Protein AF-A0A5E6NFT3-F1 (afdb_monomer_lite)

pLDDT: mean 88.53, std 16.0, range [32.94, 97.81]

Secondary structure (DSSP, 8-state):
-EEEEEEEEEEEEETTEEEEEEEEEEEEEEEETTEEEEEEEEEEEEETTTTEEEEEEEEEEETTS-BPPPEE-----------

Radius of gyration: 16.76 Å; chains: 1; bounding box: 37×32×48 Å

Structure (mmCIF, N/CA/C/O backbone):
data_AF-A0A5E6NFT3-F1
#
_entry.id   AF-A0A5E6NFT3-F1
#
loop_
_atom_site.group_PDB
_atom_site.id
_atom_site.type_symbol
_atom_site.label_atom_id
_atom_site.label_alt_id
_atom_site.label_comp_id
_atom_site.label_asym_id
_atom_site.label_entity_id
_atom_site.label_seq_id
_atom_site.pdbx_PDB_ins_code
_atom_site.Cartn_x
_atom_site.Cartn_y
_atom_site.Cartn_z
_atom_site.occupancy
_atom_site.B_iso_or_equiv
_atom_site.auth_seq_i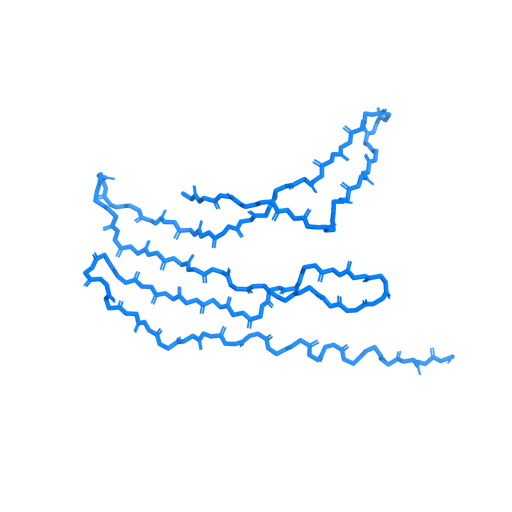d
_atom_site.auth_comp_id
_atom_site.auth_asym_id
_atom_site.auth_atom_id
_atom_site.pdbx_PDB_model_num
ATOM 1 N N . MET A 1 1 ? 6.143 5.251 -4.271 1.00 89.25 1 MET A N 1
ATOM 2 C CA . MET A 1 1 ? 4.911 4.654 -3.697 1.00 89.25 1 MET A CA 1
ATOM 3 C C . MET A 1 1 ? 3.990 5.782 -3.275 1.00 89.25 1 MET A C 1
ATOM 5 O O . MET A 1 1 ? 4.505 6.820 -2.875 1.00 89.25 1 MET A O 1
ATOM 9 N N . THR A 1 2 ? 2.674 5.593 -3.340 1.00 93.56 2 THR A N 1
ATOM 10 C CA . THR A 1 2 ? 1.702 6.602 -2.884 1.00 93.56 2 THR A CA 1
ATOM 11 C C . THR A 1 2 ? 0.735 6.025 -1.858 1.00 93.56 2 THR A C 1
ATOM 13 O O . THR A 1 2 ? 0.494 4.816 -1.820 1.00 93.56 2 THR A O 1
ATOM 16 N N . TYR A 1 3 ? 0.182 6.901 -1.022 1.00 94.88 3 TYR A N 1
ATOM 17 C CA . TYR A 1 3 ? -0.731 6.539 0.054 1.00 94.88 3 TYR A CA 1
ATOM 18 C C . TYR A 1 3 ? -2.069 7.262 -0.096 1.00 94.88 3 TYR A C 1
ATOM 20 O O . TYR A 1 3 ? -2.116 8.399 -0.557 1.00 94.88 3 TYR A O 1
ATOM 28 N N . ALA A 1 4 ? -3.139 6.613 0.350 1.00 94.31 4 ALA A N 1
ATOM 29 C CA . ALA A 1 4 ? -4.489 7.159 0.415 1.00 94.31 4 ALA A CA 1
ATOM 30 C C . ALA A 1 4 ? -5.043 7.047 1.839 1.00 94.31 4 ALA A C 1
ATOM 32 O O . ALA A 1 4 ? -4.582 6.226 2.633 1.00 94.31 4 ALA A O 1
ATOM 33 N N . ASP A 1 5 ? -6.046 7.854 2.169 1.00 95.19 5 ASP A N 1
ATOM 34 C CA . ASP A 1 5 ? -6.792 7.706 3.419 1.00 95.19 5 ASP A CA 1
ATOM 35 C C . ASP A 1 5 ? -7.494 6.346 3.520 1.00 95.19 5 ASP A C 1
ATOM 37 O O . ASP A 1 5 ? -7.804 5.692 2.519 1.00 95.19 5 ASP A O 1
ATOM 41 N N . ARG A 1 6 ? -7.719 5.899 4.758 1.00 93.81 6 ARG A N 1
ATOM 42 C CA . ARG A 1 6 ? -8.473 4.675 5.061 1.00 93.81 6 ARG A CA 1
ATOM 43 C C . ARG A 1 6 ? -9.599 4.964 6.045 1.00 93.81 6 ARG A C 1
ATOM 45 O O . ARG A 1 6 ? -9.388 5.573 7.091 1.00 93.81 6 ARG A O 1
ATOM 52 N N . ASN A 1 7 ? -10.786 4.468 5.711 1.00 91.06 7 ASN A N 1
ATOM 53 C CA . ASN A 1 7 ? -12.008 4.688 6.485 1.00 91.06 7 ASN A CA 1
ATOM 54 C C . ASN A 1 7 ? -12.041 3.837 7.769 1.00 91.06 7 ASN A C 1
ATOM 56 O O . ASN A 1 7 ? -12.691 4.207 8.739 1.00 91.06 7 ASN A O 1
ATOM 60 N N . ASP A 1 8 ? -11.314 2.720 7.790 1.00 91.56 8 ASP A N 1
ATOM 61 C CA . ASP A 1 8 ? -11.079 1.841 8.938 1.00 91.56 8 ASP A CA 1
ATOM 62 C C . ASP A 1 8 ? -9.785 2.206 9.676 1.00 91.56 8 ASP A C 1
ATOM 64 O O . ASP A 1 8 ? -8.859 1.400 9.787 1.00 91.56 8 ASP A O 1
ATOM 68 N N . THR A 1 9 ? -9.696 3.441 10.178 1.00 92.94 9 THR A N 1
ATOM 69 C CA . THR A 1 9 ? -8.549 3.840 11.006 1.00 92.94 9 THR A CA 1
ATOM 70 C C . THR A 1 9 ? -8.464 2.957 12.251 1.00 92.94 9 THR A C 1
ATOM 72 O O . THR A 1 9 ? -9.401 2.877 13.045 1.00 92.94 9 THR A O 1
ATOM 75 N N . HIS A 1 10 ? -7.313 2.314 12.437 1.00 89.31 10 HIS A N 1
ATOM 76 C CA . HIS A 1 10 ? -7.053 1.425 13.565 1.00 89.31 10 HIS A CA 1
ATOM 77 C C . HIS A 1 10 ? -6.095 2.086 14.556 1.00 89.31 10 HIS A C 1
ATOM 79 O O . HIS A 1 10 ? -5.074 2.646 14.153 1.00 89.31 10 HIS A O 1
ATOM 85 N N . THR A 1 11 ? -6.414 2.001 15.849 1.00 93.25 11 THR A N 1
ATOM 86 C CA . THR A 1 11 ? -5.559 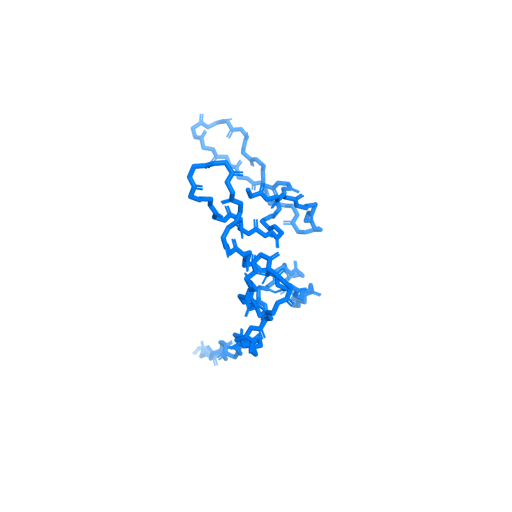2.487 16.940 1.00 93.25 11 THR A CA 1
ATOM 87 C C . THR A 1 11 ? -5.104 1.308 17.787 1.00 93.25 11 THR A C 1
ATOM 89 O O . THR A 1 11 ? -5.924 0.490 18.192 1.00 93.25 11 THR A O 1
ATOM 92 N N . SER A 1 12 ? -3.812 1.235 18.076 1.00 93.81 12 SER A N 1
ATOM 93 C CA . SER A 1 12 ? -3.230 0.304 19.041 1.00 93.81 12 SER A CA 1
ATOM 94 C C . SER A 1 12 ? -2.321 1.055 20.008 1.00 93.81 12 SER A C 1
ATOM 96 O O . SER A 1 12 ? -2.019 2.231 19.810 1.00 93.81 12 SER A O 1
ATOM 98 N N . TYR A 1 13 ? -1.901 0.383 21.075 1.00 95.50 13 TYR A N 1
ATOM 99 C CA . TYR A 1 13 ? -0.938 0.923 22.025 1.00 95.50 13 TYR A CA 1
ATOM 100 C C . TYR A 1 13 ? 0.254 -0.020 22.117 1.00 95.50 13 TYR A C 1
ATOM 102 O O . TYR A 1 13 ? 0.077 -1.232 22.227 1.00 95.50 13 TYR A O 1
ATOM 110 N N . LEU A 1 14 ? 1.460 0.536 22.070 1.00 95.19 14 LEU A N 1
ATOM 111 C CA . LEU A 1 14 ? 2.707 -0.204 22.226 1.00 95.19 14 LEU A CA 1
ATOM 112 C C . LEU A 1 14 ? 3.555 0.496 23.285 1.00 95.19 14 LEU A C 1
ATOM 114 O O . LEU A 1 14 ? 3.865 1.675 23.136 1.00 95.19 14 LEU A O 1
ATOM 118 N N . ALA A 1 15 ? 3.889 -0.216 24.367 1.00 94.94 15 ALA A N 1
ATOM 119 C CA . ALA A 1 15 ? 4.630 0.330 25.511 1.00 94.94 15 ALA A CA 1
ATOM 120 C C . ALA A 1 15 ? 4.047 1.665 26.040 1.00 94.94 15 ALA A C 1
ATOM 122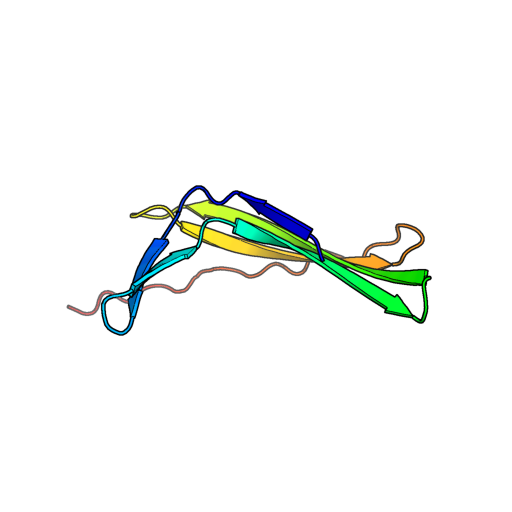 O O . ALA A 1 15 ? 4.773 2.609 26.332 1.00 94.94 15 ALA A O 1
ATOM 123 N N . GLY A 1 16 ? 2.713 1.770 26.091 1.00 94.81 16 GLY A N 1
ATOM 124 C CA . GLY A 1 16 ? 2.001 2.981 26.524 1.00 94.81 16 GLY A CA 1
ATOM 125 C C . GLY A 1 16 ? 1.882 4.087 25.466 1.00 94.81 16 GLY A C 1
ATOM 126 O O . GLY A 1 16 ? 1.100 5.015 25.648 1.00 94.81 16 GLY A O 1
ATOM 127 N N . SER A 1 17 ? 2.577 3.975 24.331 1.00 95.31 17 SER A N 1
ATOM 128 C CA . SER A 1 17 ? 2.473 4.928 23.220 1.00 95.31 17 SER A CA 1
ATOM 129 C C . SER A 1 17 ? 1.326 4.574 22.279 1.00 95.31 17 SER A C 1
ATOM 131 O O . SER A 1 17 ? 1.132 3.409 21.934 1.00 95.31 17 SER A O 1
ATOM 133 N N . LYS A 1 18 ? 0.578 5.585 21.828 1.00 96.06 18 LYS A N 1
ATOM 134 C CA . LYS A 1 18 ? -0.522 5.429 20.869 1.00 96.06 18 LYS A CA 1
ATOM 135 C C . LYS A 1 18 ? 0.024 5.281 19.446 1.00 96.06 18 LYS A C 1
ATOM 137 O O . LYS A 1 18 ? 0.740 6.152 18.963 1.00 96.06 18 LYS A O 1
ATOM 142 N N . LEU A 1 19 ? -0.385 4.225 18.754 1.00 95.94 19 LEU A N 1
ATOM 143 C CA . LEU A 1 19 ? -0.121 3.989 17.337 1.00 95.94 19 LEU A CA 1
ATOM 144 C C . LEU A 1 19 ? -1.431 4.086 16.558 1.00 95.94 19 LEU A C 1
ATOM 146 O O . LEU A 1 19 ? -2.429 3.477 16.939 1.00 95.94 19 LEU A O 1
ATOM 150 N N . GLN A 1 20 ? -1.440 4.843 15.460 1.00 95.19 20 GLN A N 1
ATOM 151 C CA . GLN A 1 20 ? -2.608 4.962 14.587 1.00 95.19 20 GLN A CA 1
ATOM 152 C C . GLN A 1 20 ? -2.239 4.715 13.130 1.00 95.19 20 GLN A C 1
ATOM 154 O O . GLN A 1 20 ? -1.328 5.337 12.590 1.00 95.19 20 GLN A O 1
ATOM 159 N N . GLN A 1 21 ? -2.997 3.837 12.479 1.00 94.75 21 GLN A N 1
ATOM 160 C CA . GLN A 1 21 ? -2.858 3.541 11.060 1.00 94.75 21 GLN A CA 1
ATOM 161 C C . GLN A 1 21 ? -3.964 4.253 10.280 1.00 94.75 21 GLN A C 1
ATOM 163 O O . GLN A 1 21 ? -5.088 3.765 10.184 1.00 94.75 21 GLN A O 1
ATOM 168 N N . THR A 1 22 ? -3.624 5.416 9.723 1.00 95.19 22 THR A N 1
ATOM 169 C CA . THR A 1 22 ? -4.572 6.352 9.088 1.00 95.19 22 THR A CA 1
ATOM 170 C C . THR A 1 22 ? -4.506 6.366 7.560 1.00 95.19 22 THR A C 1
ATOM 172 O O . THR A 1 22 ? -5.433 6.834 6.908 1.00 95.19 22 THR A O 1
ATOM 175 N N . LYS A 1 23 ? -3.439 5.818 6.963 1.00 95.62 23 LYS A N 1
ATOM 176 C CA . LYS A 1 23 ? -3.217 5.799 5.505 1.00 95.62 23 LYS A CA 1
ATOM 177 C C . LYS A 1 23 ? -2.944 4.400 4.994 1.00 95.62 23 LYS A C 1
ATOM 179 O O . LYS A 1 23 ? -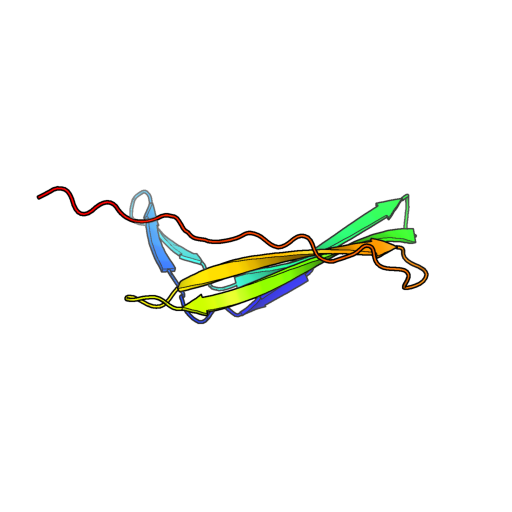2.190 3.700 5.659 1.00 95.62 23 LYS A O 1
ATOM 184 N N . ARG A 1 24 ? -3.501 4.000 3.845 1.00 95.25 24 ARG A N 1
ATOM 185 C CA . ARG A 1 24 ? -3.228 2.749 3.107 1.00 95.25 24 ARG A CA 1
ATOM 186 C C . ARG A 1 24 ? -2.358 2.982 1.888 1.00 95.25 24 ARG A C 1
ATOM 188 O O . ARG A 1 24 ? -2.337 4.084 1.355 1.00 95.25 24 ARG A O 1
ATOM 195 N N . LEU A 1 25 ? -1.669 1.937 1.445 1.00 96.31 25 LEU A N 1
ATOM 196 C CA . LEU A 1 25 ? -0.955 1.973 0.178 1.00 96.31 25 LEU A CA 1
ATOM 197 C C . LEU A 1 25 ? -1.974 2.088 -0.957 1.00 96.31 25 LEU A C 1
ATOM 199 O O . LEU A 1 25 ? -2.972 1.374 -0.957 1.00 96.31 25 LEU A O 1
ATOM 203 N N . ASN A 1 26 ? -1.736 3.013 -1.876 1.00 96.69 26 ASN A N 1
ATOM 204 C CA . ASN A 1 26 ? -2.562 3.201 -3.062 1.00 96.69 26 ASN A CA 1
ATOM 205 C C . ASN A 1 26 ? -1.890 2.558 -4.278 1.00 96.69 26 ASN A C 1
ATOM 207 O O . ASN A 1 26 ? -2.517 1.804 -5.015 1.00 96.69 26 ASN A O 1
ATOM 211 N N . ASN A 1 27 ? -0.585 2.792 -4.432 1.00 96.06 27 ASN A N 1
ATOM 212 C CA . ASN A 1 27 ? 0.219 2.123 -5.444 1.00 96.06 27 ASN A CA 1
ATOM 213 C C . ASN A 1 27 ? 1.687 1.968 -5.035 1.00 96.06 27 ASN A C 1
ATOM 215 O O . ASN A 1 27 ? 2.226 2.690 -4.182 1.00 96.06 27 ASN A O 1
ATOM 219 N N . ILE A 1 28 ? 2.351 1.031 -5.704 1.00 96.62 28 ILE A N 1
ATOM 220 C CA . ILE A 1 28 ? 3.800 0.859 -5.665 1.00 96.62 28 ILE A CA 1
ATOM 221 C C . ILE A 1 28 ? 4.349 1.283 -7.014 1.00 96.62 28 ILE A C 1
ATOM 223 O O . ILE A 1 28 ? 3.907 0.785 -8.038 1.00 96.62 28 ILE A O 1
ATOM 227 N N . ILE A 1 29 ? 5.332 2.176 -7.014 1.00 95.94 29 ILE A N 1
ATOM 228 C CA . ILE A 1 29 ? 6.031 2.576 -8.234 1.00 95.94 29 ILE A CA 1
ATOM 229 C C . ILE A 1 29 ? 7.477 2.151 -8.058 1.00 95.94 29 ILE A C 1
ATOM 231 O O . ILE A 1 29 ? 8.096 2.476 -7.042 1.00 95.94 29 ILE A O 1
ATOM 235 N N . THR A 1 30 ? 7.968 1.393 -9.026 1.00 95.50 30 THR A N 1
ATOM 236 C CA . THR A 1 30 ? 9.349 0.926 -9.090 1.00 95.50 30 THR A CA 1
ATOM 237 C C . THR A 1 30 ? 10.100 1.750 -10.117 1.00 95.50 30 THR A C 1
ATOM 239 O O . THR A 1 30 ? 9.551 2.109 -11.164 1.00 95.50 30 THR A O 1
ATOM 242 N N . TYR A 1 31 ? 11.352 2.050 -9.798 1.00 95.19 31 TYR A N 1
ATOM 243 C CA . TYR A 1 31 ? 12.209 2.899 -10.606 1.00 95.19 31 TYR A CA 1
ATOM 244 C C . TYR A 1 31 ? 13.495 2.153 -10.940 1.00 95.19 31 TYR A C 1
ATOM 246 O O . TYR A 1 31 ? 14.017 1.403 -10.114 1.00 95.19 31 TYR A O 1
ATOM 254 N N . ALA A 1 32 ? 13.995 2.370 -12.151 1.00 95.44 32 ALA A N 1
ATOM 255 C CA . ALA A 1 32 ? 15.376 2.094 -12.510 1.00 95.44 32 ALA A CA 1
ATOM 256 C C . ALA A 1 32 ? 16.044 3.444 -12.770 1.00 95.44 32 ALA A C 1
ATOM 258 O O . ALA A 1 32 ? 15.661 4.156 -13.703 1.00 95.44 32 ALA A O 1
ATOM 259 N N . ASN A 1 33 ? 17.010 3.801 -11.923 1.00 92.88 33 ASN A N 1
ATOM 260 C CA . ASN A 1 33 ? 17.490 5.179 -11.795 1.00 92.88 33 ASN A CA 1
ATOM 261 C C . ASN A 1 33 ? 16.291 6.104 -11.503 1.00 92.88 33 ASN A C 1
ATOM 263 O O . ASN A 1 33 ? 15.520 5.813 -10.591 1.00 92.88 33 ASN A O 1
ATOM 267 N N . ASP A 1 34 ? 16.076 7.138 -12.316 1.00 92.81 34 ASP A N 1
ATOM 268 C CA . ASP A 1 34 ? 14.962 8.084 -12.160 1.00 92.81 34 ASP A CA 1
ATOM 269 C C . ASP A 1 34 ? 13.745 7.760 -13.043 1.00 92.81 34 ASP A C 1
ATOM 271 O O . ASP A 1 34 ? 12.734 8.463 -13.020 1.00 92.81 34 ASP A O 1
ATOM 275 N N . ASN A 1 35 ? 13.806 6.672 -13.814 1.00 93.38 35 ASN A N 1
ATOM 276 C CA . ASN A 1 35 ? 12.719 6.274 -14.698 1.00 93.38 35 ASN A CA 1
ATOM 277 C C . ASN A 1 35 ? 11.792 5.300 -13.981 1.00 93.38 35 ASN A C 1
ATOM 279 O O . ASN A 1 35 ? 12.225 4.222 -13.563 1.00 93.38 35 ASN A O 1
ATOM 283 N N . SER A 1 36 ? 10.504 5.636 -13.878 1.00 93.12 36 SER A N 1
ATOM 284 C CA . SER A 1 36 ? 9.507 4.651 -13.466 1.00 93.12 36 SER A CA 1
ATOM 285 C C . SER A 1 36 ? 9.466 3.538 -14.510 1.00 93.12 36 SER A C 1
ATOM 287 O O . SER A 1 36 ? 9.486 3.796 -15.715 1.00 93.12 36 SER A O 1
ATOM 289 N N . ILE A 1 37 ? 9.461 2.290 -14.051 1.00 95.88 37 ILE A N 1
ATOM 290 C CA . ILE A 1 37 ? 9.465 1.110 -14.928 1.00 95.88 37 ILE A CA 1
ATOM 291 C C . ILE A 1 37 ? 8.181 0.303 -14.779 1.00 95.88 37 ILE A C 1
ATOM 293 O O . ILE A 1 37 ? 7.638 -0.178 -15.776 1.00 95.88 37 ILE A O 1
ATOM 297 N N . ARG A 1 38 ? 7.664 0.192 -13.550 1.00 96.25 38 ARG A N 1
ATOM 298 C CA . ARG A 1 38 ? 6.403 -0.490 -13.253 1.00 96.25 38 ARG A CA 1
ATOM 299 C C . ARG A 1 38 ? 5.639 0.223 -12.153 1.00 96.25 38 ARG A C 1
ATOM 301 O O . ARG A 1 38 ? 6.240 0.672 -11.172 1.00 96.25 38 ARG A O 1
ATOM 308 N N . THR A 1 39 ? 4.325 0.230 -12.298 1.00 96.88 39 THR A N 1
ATOM 309 C CA . THR A 1 39 ? 3.360 0.635 -11.282 1.00 96.88 39 THR A CA 1
ATOM 310 C C . THR A 1 39 ? 2.506 -0.571 -10.925 1.00 96.88 39 THR A C 1
ATOM 312 O O . THR A 1 39 ? 2.029 -1.276 -11.807 1.00 96.88 39 THR A O 1
ATOM 315 N N . TYR A 1 40 ? 2.319 -0.808 -9.636 1.00 97.06 40 TYR A N 1
ATOM 316 C CA . TYR A 1 40 ? 1.373 -1.774 -9.106 1.00 97.06 40 TYR A CA 1
ATOM 317 C C . TYR A 1 40 ? 0.255 -0.997 -8.432 1.00 97.06 40 TYR A C 1
ATOM 319 O O . TYR A 1 40 ? 0.489 -0.392 -7.383 1.00 97.06 40 TYR A O 1
ATOM 327 N N . ASP A 1 41 ? -0.927 -1.002 -9.030 1.00 96.81 41 ASP A N 1
ATOM 328 C CA . ASP A 1 41 ? -2.111 -0.354 -8.478 1.00 96.81 41 ASP A CA 1
ATOM 329 C C . ASP A 1 41 ? -2.893 -1.347 -7.616 1.00 96.81 41 ASP A C 1
ATOM 331 O O . ASP A 1 41 ? -3.086 -2.506 -7.995 1.00 96.81 41 ASP A O 1
ATOM 335 N N . LEU A 1 42 ? -3.290 -0.902 -6.420 1.00 97.00 42 LEU A N 1
ATOM 336 C CA . LEU A 1 42 ? -3.949 -1.728 -5.413 1.00 97.00 42 LEU A CA 1
ATOM 337 C C . LEU A 1 42 ? -5.405 -1.287 -5.266 1.00 97.00 42 LEU A C 1
ATOM 339 O O . LEU A 1 42 ? -5.687 -0.164 -4.847 1.00 97.00 42 LEU A O 1
ATOM 343 N N . GLU A 1 43 ? -6.338 -2.192 -5.548 1.00 95.88 43 GLU A N 1
ATOM 344 C CA . GLU A 1 43 ? -7.766 -1.920 -5.387 1.00 95.88 43 GLU A CA 1
ATOM 345 C C . GLU A 1 43 ? -8.298 -2.527 -4.102 1.00 95.88 43 GLU A C 1
ATOM 347 O O . GLU A 1 43 ? -7.995 -3.667 -3.755 1.00 95.88 43 GLU A O 1
ATOM 352 N N . TYR A 1 44 ? -9.128 -1.760 -3.399 1.00 94.56 44 TYR A N 1
ATOM 353 C CA . TYR A 1 44 ? -9.692 -2.165 -2.123 1.00 94.56 44 TYR A CA 1
ATOM 354 C C . TYR A 1 44 ? -11.209 -2.053 -2.136 1.00 94.56 44 TYR A C 1
ATOM 356 O O . TYR A 1 44 ? -11.756 -1.052 -2.597 1.00 94.56 44 TYR A O 1
ATOM 364 N N . GLN A 1 45 ? -11.875 -3.008 -1.496 1.00 93.75 45 GLN A N 1
ATOM 365 C CA . GLN A 1 45 ? -13.270 -2.879 -1.093 1.00 93.75 45 GLN A CA 1
ATOM 366 C C . GLN A 1 45 ? -13.382 -2.548 0.395 1.00 93.75 45 GLN A C 1
ATOM 368 O O . GLN A 1 45 ? -12.551 -2.966 1.201 1.00 93.75 45 GLN A O 1
ATOM 373 N N . TYR A 1 46 ? -14.421 -1.800 0.764 1.00 92.69 46 TYR A N 1
ATOM 374 C CA . TYR A 1 46 ? -14.737 -1.480 2.155 1.00 92.69 46 TYR A CA 1
ATOM 375 C C . TYR A 1 46 ? -15.976 -2.261 2.593 1.00 92.69 46 TYR A C 1
ATOM 377 O O . TYR A 1 46 ? -17.105 -1.842 2.335 1.00 92.69 46 TYR A O 1
ATOM 385 N N . TYR A 1 47 ? -15.769 -3.421 3.214 1.00 88.62 47 TYR A N 1
ATOM 386 C CA . TYR A 1 47 ? -16.842 -4.391 3.463 1.00 88.62 47 TYR A CA 1
ATOM 387 C C . TYR A 1 47 ? -16.677 -5.120 4.809 1.00 88.62 47 TYR A C 1
ATOM 389 O O . TYR A 1 47 ? -15.641 -5.009 5.466 1.00 88.62 47 TYR A O 1
ATOM 397 N N . GLY A 1 48 ? -17.709 -5.861 5.223 1.00 86.19 48 GLY A N 1
ATOM 398 C CA . GLY A 1 48 ? -17.728 -6.657 6.455 1.00 86.19 48 GLY A CA 1
ATOM 399 C C . GLY A 1 48 ? -18.298 -5.928 7.678 1.00 86.19 48 GLY A C 1
ATOM 400 O O . GLY A 1 48 ? -18.696 -4.765 7.611 1.00 86.19 48 GLY A O 1
ATOM 401 N N . THR A 1 49 ? -18.344 -6.638 8.806 1.00 88.75 49 THR A N 1
ATOM 402 C CA . THR A 1 49 ? -18.805 -6.135 10.111 1.00 88.75 49 THR A CA 1
ATOM 403 C C . THR A 1 49 ? -17.821 -6.555 11.213 1.00 88.75 49 THR A C 1
ATOM 405 O O . THR A 1 49 ? -17.753 -7.743 11.537 1.00 88.75 49 THR A O 1
ATOM 408 N N . PRO A 1 50 ? -17.043 -5.618 11.792 1.00 87.69 50 PRO A N 1
ATOM 409 C CA . PRO A 1 50 ? -16.931 -4.209 11.397 1.00 87.69 50 PRO A CA 1
ATOM 410 C C . PRO A 1 50 ? -16.358 -4.057 9.978 1.00 87.69 50 PRO A C 1
ATOM 412 O O . PRO A 1 50 ? -15.643 -4.942 9.502 1.00 87.69 50 PRO A O 1
ATOM 415 N N . LYS A 1 51 ? -16.680 -2.944 9.304 1.00 90.62 51 LYS A N 1
ATOM 416 C CA . LYS A 1 51 ? -16.196 -2.670 7.943 1.00 90.62 51 LYS A CA 1
ATOM 417 C C . LYS A 1 51 ? -14.674 -2.531 7.937 1.00 90.62 51 LYS A C 1
ATOM 419 O O . LYS A 1 51 ? -14.114 -1.860 8.802 1.00 90.62 51 LYS A O 1
ATOM 424 N N . LYS A 1 52 ? -14.018 -3.159 6.961 1.00 92.06 52 LYS A N 1
ATOM 425 C CA . LYS A 1 52 ? -12.563 -3.122 6.774 1.00 92.06 52 LYS A CA 1
ATOM 426 C C . LYS A 1 52 ? -12.208 -2.913 5.308 1.00 92.06 52 LYS A C 1
ATOM 428 O O . LYS A 1 52 ? -12.925 -3.367 4.416 1.00 92.06 52 LYS A O 1
ATOM 433 N N . SER A 1 53 ? -11.083 -2.249 5.071 1.00 94.12 53 SER A N 1
ATOM 434 C CA . SER A 1 53 ? -10.436 -2.171 3.766 1.00 94.12 53 SER A CA 1
ATOM 435 C C . SER A 1 53 ? -9.807 -3.527 3.440 1.00 94.12 53 SER A C 1
ATOM 437 O O . SER A 1 53 ? -8.804 -3.906 4.043 1.00 94.12 53 SER A O 1
ATOM 439 N N . GLN A 1 54 ? -10.360 -4.250 2.470 1.00 92.56 54 GLN A N 1
ATOM 440 C CA . GLN A 1 54 ? -9.789 -5.493 1.951 1.00 92.56 54 GLN A CA 1
ATOM 441 C C . GLN A 1 54 ? -9.258 -5.271 0.542 1.00 92.56 54 GLN A C 1
ATOM 443 O O . GLN A 1 54 ? -9.972 -4.744 -0.303 1.00 92.56 54 GLN A O 1
ATOM 448 N N . LEU A 1 55 ? -8.016 -5.690 0.302 1.00 94.31 55 LEU A N 1
ATOM 449 C CA . LEU A 1 55 ? -7.409 -5.686 -1.024 1.00 94.31 55 LEU A CA 1
ATOM 450 C C . LEU A 1 55 ? -8.124 -6.715 -1.911 1.00 94.31 55 LEU A C 1
ATOM 452 O O . LEU A 1 55 ? -8.161 -7.894 -1.564 1.00 94.31 55 LEU A O 1
ATOM 456 N N . THR A 1 56 ? -8.695 -6.268 -3.023 1.00 95.19 56 THR A N 1
ATOM 457 C CA . THR A 1 56 ? -9.462 -7.101 -3.961 1.00 95.19 56 THR A CA 1
ATOM 458 C C . THR A 1 56 ? -8.706 -7.388 -5.239 1.00 95.19 56 THR A C 1
ATOM 460 O O . THR A 1 56 ? -8.934 -8.426 -5.858 1.00 95.19 56 THR A O 1
ATOM 463 N N . SER A 1 57 ? -7.811 -6.495 -5.658 1.00 96.19 57 SER A N 1
ATOM 464 C CA . SER A 1 57 ? -7.002 -6.729 -6.843 1.00 96.19 57 SER A CA 1
ATOM 465 C C . SER A 1 57 ? -5.663 -6.005 -6.788 1.00 96.19 57 SER A C 1
ATOM 467 O O . SER A 1 57 ? -5.490 -5.015 -6.072 1.00 96.19 57 SER A O 1
ATOM 469 N N . ILE A 1 58 ? -4.715 -6.533 -7.557 1.00 97.38 58 ILE A N 1
ATOM 470 C CA . ILE A 1 58 ? -3.465 -5.859 -7.890 1.00 97.38 58 ILE A CA 1
ATOM 471 C C . ILE A 1 58 ? -3.362 -5.817 -9.410 1.00 97.38 58 ILE A C 1
ATOM 473 O O . ILE A 1 58 ? -3.566 -6.838 -10.074 1.00 97.38 58 ILE A O 1
ATOM 477 N N . GLN A 1 59 ? -3.025 -4.656 -9.963 1.00 97.81 59 GLN A N 1
ATOM 478 C CA . GLN A 1 59 ? -2.742 -4.501 -11.383 1.00 97.81 59 GLN A CA 1
ATOM 479 C C . GLN A 1 59 ? -1.311 -4.040 -11.592 1.00 97.81 59 GLN A C 1
ATOM 481 O O . GLN A 1 59 ? -0.913 -3.019 -11.047 1.00 97.81 59 GLN A O 1
ATOM 486 N N . GLU A 1 60 ? -0.550 -4.772 -12.400 1.00 97.50 60 GLU A N 1
ATOM 487 C CA . GLU A 1 60 ? 0.765 -4.318 -12.840 1.00 97.50 60 GLU A CA 1
ATOM 488 C C . GLU A 1 60 ? 0.639 -3.565 -14.166 1.00 97.50 60 GLU A C 1
ATOM 490 O O . GLU A 1 60 ? 0.079 -4.078 -15.136 1.00 97.50 60 GLU A O 1
ATOM 495 N N . CYS A 1 61 ? 1.211 -2.371 -14.215 1.00 96.44 61 CYS A N 1
ATOM 496 C CA . CYS A 1 61 ? 1.312 -1.528 -15.390 1.00 96.44 61 CYS A CA 1
ATOM 497 C C . CYS A 1 61 ? 2.771 -1.166 -15.650 1.00 96.44 61 CYS A C 1
ATOM 499 O O . CYS A 1 61 ? 3.546 -0.911 -14.732 1.00 96.44 61 CYS A O 1
ATOM 501 N N . THR A 1 62 ? 3.150 -1.127 -16.919 1.00 95.88 62 THR A N 1
ATOM 502 C CA . THR A 1 62 ? 4.440 -0.586 -17.356 1.00 95.88 62 THR A CA 1
ATOM 503 C C . THR A 1 62 ? 4.340 0.926 -17.546 1.00 95.88 62 THR A C 1
ATOM 505 O O . THR A 1 62 ? 3.251 1.485 -17.680 1.00 95.88 62 THR A O 1
ATOM 508 N N . ASN A 1 63 ? 5.482 1.606 -17.572 1.00 91.12 63 ASN A N 1
ATOM 509 C CA . ASN A 1 63 ? 5.560 3.065 -17.692 1.00 91.12 63 ASN A CA 1
ATOM 510 C C . ASN A 1 63 ? 4.986 3.656 -18.996 1.00 91.12 63 ASN A C 1
ATOM 512 O O . ASN A 1 63 ? 4.704 4.848 -19.048 1.00 91.12 63 ASN A O 1
ATOM 516 N N . ASN A 1 64 ? 4.766 2.836 -20.026 1.00 90.75 64 ASN A N 1
ATOM 517 C CA . ASN A 1 64 ? 4.093 3.231 -21.267 1.00 90.75 64 ASN A CA 1
ATOM 518 C C . ASN A 1 64 ? 2.556 3.080 -21.205 1.00 90.75 64 ASN A C 1
ATOM 520 O O . ASN A 1 64 ? 1.888 3.178 -22.233 1.00 90.75 64 ASN A O 1
ATOM 524 N N . GLY A 1 65 ? 1.997 2.794 -20.024 1.00 89.50 65 GLY A N 1
ATOM 525 C CA . GLY A 1 65 ? 0.557 2.647 -19.802 1.00 89.50 65 GLY A CA 1
ATOM 526 C C . GLY A 1 65 ? -0.015 1.273 -20.158 1.00 89.50 65 GLY A C 1
ATOM 527 O O . GLY A 1 65 ? -1.213 1.054 -19.989 1.00 89.50 65 GLY A O 1
ATOM 528 N N . ARG A 1 66 ? 0.800 0.315 -20.627 1.00 95.81 66 ARG A N 1
ATOM 529 C CA . ARG A 1 66 ? 0.339 -1.065 -20.843 1.00 95.81 66 ARG A CA 1
ATOM 530 C C . ARG A 1 66 ? 0.235 -1.796 -19.516 1.00 95.81 66 ARG A C 1
ATOM 532 O O . ARG A 1 66 ? 1.245 -1.972 -18.831 1.00 95.81 66 ARG A O 1
ATOM 539 N N . CYS A 1 67 ? -0.965 -2.269 -19.210 1.00 96.94 67 CYS A N 1
ATOM 540 C CA . CYS A 1 67 ? -1.252 -3.019 -17.999 1.00 96.94 67 CYS A CA 1
ATOM 541 C C . CYS A 1 67 ? -1.504 -4.493 -18.291 1.00 96.94 67 CYS A C 1
ATOM 543 O O . CYS A 1 67 ? -2.164 -4.851 -19.269 1.00 96.94 67 CYS A O 1
ATOM 545 N N . LEU A 1 68 ? -1.003 -5.345 -17.404 1.00 96.69 68 LEU A N 1
ATOM 546 C CA . LEU A 1 68 ? -1.415 -6.735 -17.336 1.00 96.69 68 LEU A CA 1
ATOM 547 C C . LEU A 1 68 ? -2.862 -6.818 -16.817 1.00 96.69 68 LEU A C 1
ATOM 549 O O . LEU A 1 68 ? -3.355 -5.885 -16.164 1.00 96.69 68 LEU A O 1
ATOM 553 N N . PRO A 1 69 ? -3.564 -7.930 -17.091 1.00 96.94 69 PRO A N 1
ATOM 554 C CA . PRO A 1 69 ? -4.851 -8.194 -16.470 1.00 96.94 69 PRO A CA 1
ATOM 555 C C . PRO A 1 69 ? -4.750 -8.113 -14.945 1.00 96.94 69 PRO A C 1
ATOM 557 O O . PRO A 1 69 ? -3.767 -8.558 -14.347 1.00 96.94 69 PRO A O 1
ATOM 560 N N . LYS A 1 70 ? -5.785 -7.557 -14.313 1.00 95.75 70 LYS A N 1
ATOM 561 C CA . LYS A 1 70 ? -5.859 -7.466 -12.854 1.00 95.75 70 LYS A CA 1
ATOM 562 C C . LYS A 1 70 ? -5.810 -8.854 -12.236 1.00 95.75 70 LYS A C 1
ATOM 564 O O . LYS A 1 70 ? -6.549 -9.752 -12.646 1.00 95.75 70 LYS A O 1
ATOM 569 N N . ARG A 1 71 ? -4.995 -9.013 -11.197 1.00 95.50 71 ARG A N 1
ATOM 570 C CA . ARG A 1 71 ? -5.007 -10.219 -10.379 1.00 95.50 71 ARG A CA 1
ATOM 571 C C . ARG A 1 71 ? -5.983 -10.030 -9.232 1.00 95.50 71 ARG A C 1
ATOM 573 O O . ARG A 1 71 ? -5.685 -9.314 -8.281 1.00 95.50 71 ARG A O 1
ATOM 580 N N . SER A 1 72 ? -7.143 -10.671 -9.332 1.00 93.50 72 SER A N 1
ATOM 581 C CA . SER A 1 72 ? -8.133 -10.687 -8.260 1.00 93.50 72 SER A CA 1
ATOM 582 C C . SER A 1 72 ? -7.663 -11.550 -7.093 1.00 93.50 72 SER A C 1
ATOM 584 O O . SER A 1 72 ? -7.176 -12.669 -7.277 1.00 93.50 72 SER A O 1
ATOM 586 N N . LEU A 1 73 ? -7.859 -11.032 -5.891 1.00 88.50 73 LEU A N 1
ATOM 587 C CA . LEU A 1 73 ? -7.668 -11.724 -4.630 1.00 88.50 73 LEU A CA 1
ATOM 588 C C . LEU A 1 73 ? -9.068 -12.071 -4.125 1.00 88.50 73 LEU A C 1
ATOM 590 O O . LEU A 1 73 ? -9.743 -11.230 -3.534 1.00 88.50 73 LEU A O 1
ATOM 594 N N . ASP A 1 74 ? -9.544 -13.277 -4.439 1.00 74.75 74 ASP A N 1
ATOM 595 C CA . ASP A 1 74 ? -10.846 -13.724 -3.947 1.00 74.75 74 ASP A CA 1
ATOM 596 C C . ASP A 1 74 ? -10.768 -13.943 -2.430 1.00 74.75 74 ASP A C 1
ATOM 598 O O . ASP A 1 74 ? -9.962 -14.721 -1.913 1.00 74.75 74 ASP A O 1
ATOM 602 N N . GLY A 1 75 ? -11.582 -13.170 -1.720 1.00 59.00 75 GLY A N 1
ATOM 603 C CA . GLY A 1 75 ? -11.574 -13.009 -0.279 1.00 59.00 75 GLY A CA 1
ATOM 604 C C . GLY A 1 75 ? -12.430 -14.019 0.476 1.00 59.00 75 GLY A C 1
ATOM 605 O O . GLY A 1 75 ? -12.746 -13.748 1.637 1.00 59.00 75 GLY A O 1
ATOM 606 N N . THR A 1 76 ? -12.819 -15.158 -0.111 1.00 52.44 76 THR A N 1
ATOM 607 C CA . THR A 1 76 ? -13.471 -16.246 0.641 1.00 52.44 76 THR A CA 1
ATOM 608 C C . THR A 1 76 ? -12.510 -16.939 1.612 1.00 52.44 76 THR A C 1
ATOM 610 O O . THR A 1 76 ? -12.213 -18.124 1.516 1.00 52.44 76 THR A O 1
ATOM 613 N N . MET A 1 77 ? -12.115 -16.229 2.666 1.00 44.44 77 MET A N 1
ATOM 614 C CA . MET A 1 77 ? -12.004 -16.869 3.969 1.00 44.44 77 MET A CA 1
ATOM 615 C C . MET A 1 77 ? -13.434 -17.114 4.460 1.00 44.44 77 MET A C 1
ATOM 617 O O . MET A 1 77 ? -14.014 -16.277 5.153 1.00 44.44 77 MET A O 1
ATOM 621 N N . LYS A 1 78 ? -14.029 -18.262 4.094 1.00 40.16 78 LYS A N 1
ATOM 622 C CA . LYS A 1 78 ? -15.153 -18.806 4.867 1.00 40.16 78 LYS A CA 1
ATOM 623 C C . LYS A 1 78 ? -14.646 -18.947 6.301 1.00 40.16 78 LYS A C 1
ATOM 625 O O . LYS A 1 78 ? -13.899 -19.875 6.598 1.00 40.16 78 LYS A O 1
ATOM 630 N N . ARG A 1 79 ? -15.033 -18.033 7.195 1.00 43.16 79 ARG A N 1
ATOM 631 C CA . ARG A 1 79 ? -14.996 -18.325 8.628 1.00 43.16 79 ARG A CA 1
ATOM 632 C C . ARG A 1 79 ? -15.937 -19.505 8.818 1.00 43.16 79 ARG A C 1
ATOM 634 O O . ARG A 1 79 ? -17.150 -19.331 8.805 1.00 43.16 79 ARG A O 1
ATOM 641 N N . HIS A 1 80 ? -15.377 -20.704 8.916 1.00 32.94 80 HIS A N 1
ATOM 642 C CA . HIS A 1 80 ? -16.081 -21.822 9.510 1.00 32.94 80 HIS A CA 1
ATOM 643 C C . HIS A 1 80 ? -16.422 -21.386 10.938 1.00 32.94 80 HIS A C 1
ATOM 645 O O . HIS A 1 80 ? -15.551 -21.303 11.800 1.00 32.94 80 HIS A O 1
ATOM 651 N N . HIS A 1 81 ? -17.681 -21.014 11.160 1.00 42.78 81 HIS A N 1
ATOM 652 C CA . HIS A 1 81 ? -18.289 -21.115 12.475 1.00 42.78 81 HIS A CA 1
ATOM 653 C C . HIS A 1 81 ? -18.358 -22.608 12.798 1.00 42.78 81 HIS A C 1
ATOM 655 O O . HIS A 1 81 ? -19.325 -23.271 12.438 1.00 42.78 81 HIS A O 1
ATOM 661 N N . LEU A 1 82 ? -17.303 -23.146 13.410 1.00 36.25 82 LEU A N 1
ATOM 662 C CA . LEU A 1 82 ? -17.513 -24.223 14.362 1.00 36.25 82 LEU A CA 1
ATOM 663 C C . LEU A 1 82 ? -17.734 -23.551 15.713 1.00 36.25 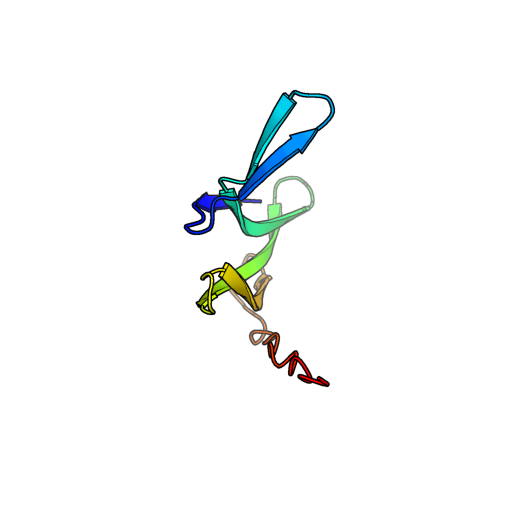82 LEU A C 1
ATOM 665 O O . LEU A 1 82 ? -16.839 -22.886 16.240 1.00 36.25 82 LEU A O 1
ATOM 669 N N . CYS A 1 83 ? -18.984 -23.642 16.162 1.00 46.25 83 CYS A N 1
ATOM 670 C CA . CYS A 1 83 ? -19.325 -23.659 17.575 1.00 46.25 83 CYS A CA 1
ATOM 671 C C . CYS A 1 83 ? -18.523 -24.743 18.301 1.00 46.25 83 CYS A C 1
ATOM 673 O O . CYS A 1 83 ? -18.218 -25.774 17.656 1.00 46.25 83 CYS A O 1
#

Sequence (83 aa):
MTYADRNDTHTSYLAGSKLQQTKRLNNIITYANDN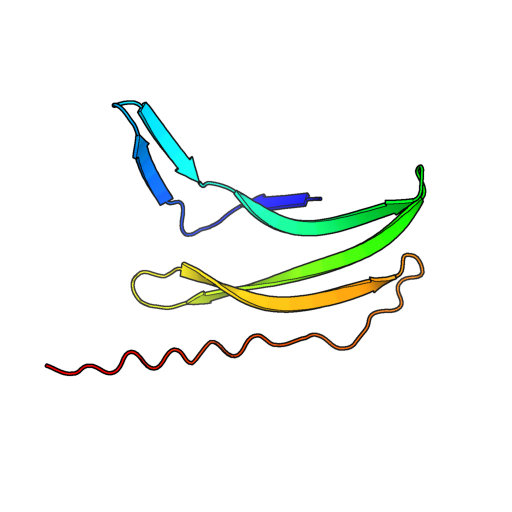SIRTYDLEYQYYGTPKKSQLTSIQECTNNGRCLPKRSLDGTMKRHHLC

Foldseek 3Di:
DDKDFFPPWDWDADPNDIDIDGIDDQWDFDDDVNHTFKIKGWDWDQDDVVTGTDTFWIWIAGPVGDIDPIDGDPPPPPPPPDD